Protein AF-A0A6I3CKU1-F1 (afdb_monomer_lite)

Radius of gyration: 11.92 Å; chains: 1; bounding box: 29×26×28 Å

pLDDT: mean 75.93, std 7.15, range [51.22, 85.0]

Foldseek 3Di:
DDPVVVVLLVLLVVLLVVVVVCQVVVVQDDPRDDPDLVVSCVVSVHDSSSSVSND

Secondary structure (DSSP, 8-state):
--HHHHHHHHHHHHHHHHHHHHHHTTTT-TTPPPPPHHHHHHHHT--HHHHHH--

Structure (mmCIF, N/CA/C/O backbone):
data_AF-A0A6I3CKU1-F1
#
_entry.id   AF-A0A6I3CKU1-F1
#
loop_
_atom_site.group_PDB
_atom_site.id
_atom_site.type_symbol
_atom_site.label_atom_id
_atom_site.label_alt_id
_atom_site.label_comp_id
_atom_site.label_asym_id
_atom_site.label_entity_id
_atom_site.label_seq_id
_atom_site.pdbx_PDB_ins_code
_atom_site.Cartn_x
_atom_site.Cartn_y
_atom_site.Cartn_z
_atom_site.occupancy
_atom_site.B_iso_or_equiv
_atom_site.auth_seq_id
_atom_site.auth_comp_id
_atom_site.auth_asym_id
_atom_site.auth_atom_id
_atom_site.pdbx_PDB_model_num
ATOM 1 N N . MET A 1 1 ? 19.030 -20.783 -16.513 1.00 51.22 1 MET A N 1
ATOM 2 C CA . MET A 1 1 ? 18.537 -20.080 -15.310 1.00 51.22 1 MET A CA 1
ATOM 3 C C . MET A 1 1 ? 18.527 -18.593 -15.625 1.00 51.22 1 MET A C 1
ATOM 5 O O . MET A 1 1 ? 19.593 -18.021 -15.812 1.00 51.22 1 MET A O 1
ATOM 9 N N . ASP A 1 2 ? 17.346 -18.001 -15.789 1.00 60.31 2 ASP A N 1
ATOM 10 C CA . ASP A 1 2 ? 17.188 -16.607 -16.218 1.00 60.31 2 ASP A CA 1
ATOM 11 C C . ASP A 1 2 ? 17.526 -15.616 -15.097 1.00 60.31 2 ASP A C 1
ATOM 13 O O . ASP A 1 2 ? 16.826 -15.512 -14.088 1.00 60.31 2 ASP A O 1
ATOM 17 N N . ILE A 1 3 ? 18.597 -14.849 -15.296 1.00 61.78 3 ILE A N 1
ATOM 18 C CA . ILE A 1 3 ? 19.139 -13.888 -14.321 1.00 61.78 3 ILE A CA 1
ATOM 19 C C . ILE A 1 3 ? 18.141 -12.739 -14.063 1.00 61.78 3 ILE A C 1
ATOM 21 O O . ILE A 1 3 ? 18.071 -12.201 -12.958 1.00 61.78 3 ILE A O 1
ATOM 25 N N . ARG A 1 4 ? 17.288 -12.419 -15.049 1.00 65.06 4 ARG A N 1
ATOM 26 C CA . ARG A 1 4 ? 16.222 -11.407 -14.930 1.00 65.06 4 ARG A CA 1
ATOM 27 C C . ARG A 1 4 ? 15.135 -11.782 -13.920 1.00 65.06 4 ARG A C 1
ATOM 29 O O . ARG A 1 4 ? 14.581 -10.897 -13.272 1.00 65.06 4 ARG A O 1
ATOM 36 N N . GLN A 1 5 ? 14.842 -13.071 -13.750 1.00 65.00 5 GLN A N 1
ATOM 37 C CA . GLN A 1 5 ? 13.752 -13.515 -12.877 1.00 65.00 5 GLN A CA 1
ATOM 38 C C . GLN A 1 5 ? 14.140 -13.451 -11.392 1.00 65.00 5 GLN A C 1
ATOM 40 O O . GLN A 1 5 ? 13.314 -13.111 -10.550 1.00 65.00 5 GLN A O 1
ATOM 45 N N . LEU A 1 6 ? 15.417 -13.682 -11.074 1.00 62.84 6 LEU A N 1
ATOM 46 C CA . LEU A 1 6 ? 15.955 -13.577 -9.713 1.00 62.84 6 LEU A CA 1
ATOM 47 C C . LEU A 1 6 ? 15.964 -12.138 -9.178 1.00 62.84 6 LEU A C 1
ATOM 49 O O . LEU A 1 6 ? 15.737 -11.938 -7.986 1.00 62.84 6 LEU A O 1
ATOM 53 N N . GLN A 1 7 ? 16.209 -11.139 -10.034 1.00 68.81 7 GLN A N 1
ATOM 54 C CA . GLN A 1 7 ? 16.210 -9.733 -9.614 1.00 68.81 7 GLN A CA 1
ATOM 55 C C . GLN A 1 7 ? 14.802 -9.257 -9.235 1.00 68.81 7 GLN A C 1
ATOM 57 O O . GLN A 1 7 ? 14.630 -8.665 -8.175 1.00 68.81 7 GLN A O 1
ATOM 62 N N . SER A 1 8 ? 13.782 -9.594 -10.034 1.00 69.56 8 SER A N 1
ATOM 63 C CA . SER A 1 8 ? 12.398 -9.192 -9.743 1.00 69.56 8 SER A CA 1
ATOM 64 C C . SER A 1 8 ? 11.848 -9.805 -8.450 1.00 69.56 8 SER A C 1
ATOM 66 O O . SER A 1 8 ? 11.069 -9.141 -7.769 1.00 69.56 8 SER A O 1
ATOM 68 N N . VAL A 1 9 ? 12.237 -11.041 -8.110 1.00 71.06 9 VAL A N 1
ATOM 69 C CA . VAL A 1 9 ? 11.794 -11.710 -6.871 1.00 71.06 9 VAL A CA 1
ATOM 70 C C . VAL A 1 9 ? 12.346 -11.005 -5.635 1.00 71.06 9 VAL A C 1
ATOM 72 O O . VAL A 1 9 ? 11.607 -10.807 -4.674 1.00 71.06 9 VAL A O 1
ATOM 75 N N . ARG A 1 10 ? 13.614 -10.567 -5.661 1.00 75.88 10 ARG A N 1
ATOM 76 C CA . ARG A 1 10 ? 14.197 -9.814 -4.538 1.00 75.88 10 ARG A CA 1
ATOM 77 C C . ARG A 1 10 ? 13.484 -8.488 -4.331 1.00 75.88 10 ARG A C 1
ATOM 79 O O . ARG A 1 10 ? 13.021 -8.229 -3.229 1.00 75.88 10 ARG A O 1
ATOM 86 N N . THR A 1 11 ? 13.289 -7.720 -5.401 1.00 83.50 11 THR A N 1
ATOM 87 C CA . THR A 1 11 ? 12.585 -6.438 -5.314 1.00 83.50 11 THR A CA 1
ATOM 88 C C . THR A 1 11 ? 11.141 -6.620 -4.838 1.00 83.50 11 THR A C 1
ATOM 90 O O . THR A 1 11 ? 10.653 -5.825 -4.046 1.00 83.50 11 THR A O 1
ATOM 93 N N . GLY A 1 12 ? 10.450 -7.684 -5.264 1.00 80.94 12 GLY A N 1
ATOM 94 C CA . GLY A 1 12 ? 9.109 -8.006 -4.764 1.00 80.94 12 GLY A CA 1
ATOM 95 C C . GLY A 1 12 ? 9.080 -8.335 -3.270 1.00 80.94 12 GLY A C 1
ATOM 96 O O . GLY A 1 12 ? 8.189 -7.874 -2.559 1.00 80.94 12 GLY A O 1
ATOM 97 N N . GLN A 1 13 ? 10.074 -9.074 -2.768 1.00 83.19 13 GLN A N 1
ATOM 98 C CA . GLN A 1 13 ? 10.196 -9.356 -1.337 1.00 83.19 13 GLN A CA 1
ATOM 99 C C . GLN A 1 13 ? 10.556 -8.121 -0.509 1.00 83.19 13 GLN A C 1
ATOM 101 O O . GLN A 1 13 ? 10.015 -7.966 0.583 1.00 83.19 13 GLN A O 1
ATOM 106 N N . GLU A 1 14 ? 11.408 -7.232 -1.020 1.00 83.06 14 GLU A N 1
ATOM 107 C CA . GLU A 1 14 ? 11.725 -5.953 -0.371 1.00 83.06 14 GLU A CA 1
ATOM 108 C C . GLU A 1 14 ? 10.487 -5.059 -0.279 1.00 83.06 14 GLU A C 1
ATOM 110 O O . GLU A 1 14 ? 10.189 -4.514 0.782 1.00 83.06 14 GLU A O 1
ATOM 115 N N . VAL A 1 15 ? 9.700 -4.990 -1.358 1.00 84.06 15 VAL A N 1
ATOM 116 C CA . VAL A 1 15 ? 8.417 -4.278 -1.357 1.00 84.06 15 VAL A CA 1
ATOM 117 C C . VAL A 1 15 ? 7.460 -4.904 -0.340 1.00 84.06 15 VAL A C 1
ATOM 119 O O . VAL A 1 15 ? 6.894 -4.187 0.480 1.00 84.06 15 VAL A O 1
ATOM 122 N N . ALA A 1 16 ? 7.318 -6.232 -0.320 1.00 83.31 16 ALA A N 1
ATOM 123 C CA . ALA A 1 16 ? 6.478 -6.919 0.662 1.00 83.31 16 ALA A CA 1
ATOM 124 C C . ALA A 1 16 ? 6.919 -6.641 2.108 1.00 83.31 16 ALA A C 1
ATOM 126 O O . ALA A 1 16 ? 6.076 -6.455 2.984 1.00 83.31 16 ALA A O 1
ATOM 127 N N . ALA A 1 17 ? 8.228 -6.625 2.371 1.00 85.00 17 ALA A N 1
ATOM 128 C CA . ALA A 1 17 ? 8.782 -6.327 3.687 1.00 85.00 17 ALA A CA 1
ATOM 129 C C . ALA A 1 17 ? 8.460 -4.888 4.108 1.00 85.00 17 ALA A C 1
ATOM 131 O O . ALA A 1 17 ? 7.929 -4.689 5.197 1.00 85.00 17 ALA A O 1
ATOM 132 N N . PHE A 1 18 ? 8.668 -3.917 3.215 1.00 83.50 18 PHE A N 1
ATOM 133 C CA . PHE A 1 18 ? 8.322 -2.515 3.449 1.00 83.50 18 PHE A CA 1
ATOM 134 C C . PHE A 1 18 ? 6.826 -2.321 3.732 1.00 83.50 18 PHE A C 1
ATOM 136 O O . PHE A 1 18 ? 6.450 -1.644 4.689 1.00 83.50 18 PHE A O 1
ATOM 143 N N . LEU A 1 19 ? 5.955 -2.950 2.933 1.00 80.19 19 LEU A N 1
ATOM 144 C CA . LEU A 1 19 ? 4.513 -2.896 3.167 1.00 80.19 19 LEU A CA 1
ATOM 145 C C . LEU A 1 19 ? 4.139 -3.508 4.519 1.00 80.19 19 LEU A C 1
ATOM 147 O O . LEU A 1 19 ? 3.358 -2.909 5.255 1.00 80.19 19 LEU A O 1
ATOM 151 N N . ARG A 1 20 ? 4.697 -4.673 4.869 1.00 83.06 20 ARG A N 1
ATOM 152 C CA . ARG A 1 20 ? 4.451 -5.303 6.175 1.00 83.06 20 ARG A CA 1
ATOM 153 C C . ARG A 1 20 ? 4.926 -4.430 7.326 1.00 83.06 20 ARG A C 1
ATOM 155 O O . ARG A 1 20 ? 4.237 -4.384 8.336 1.00 83.06 20 ARG A O 1
ATOM 162 N N . GLU A 1 21 ? 6.050 -3.737 7.176 1.00 84.81 21 GLU A N 1
ATOM 163 C CA . GLU A 1 21 ? 6.574 -2.835 8.199 1.00 84.81 21 GLU A CA 1
ATOM 164 C C . GLU A 1 21 ? 5.637 -1.639 8.422 1.00 84.81 21 GLU A C 1
ATOM 166 O O . GLU A 1 21 ? 5.275 -1.368 9.564 1.00 84.81 21 GLU A O 1
ATOM 171 N N . ARG A 1 22 ? 5.123 -0.999 7.358 1.00 80.31 22 ARG A N 1
ATOM 172 C CA . ARG A 1 22 ? 4.128 0.092 7.484 1.00 80.31 22 ARG A CA 1
ATOM 173 C C . ARG A 1 22 ? 2.777 -0.376 8.020 1.00 80.31 22 ARG A 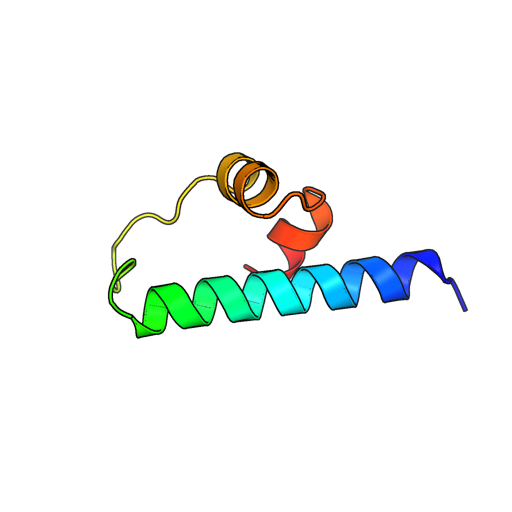C 1
ATOM 175 O O . ARG A 1 22 ? 2.153 0.331 8.811 1.00 80.31 22 ARG A O 1
ATOM 182 N N . ILE A 1 23 ? 2.334 -1.578 7.643 1.00 81.25 23 ILE A N 1
ATOM 183 C CA . ILE A 1 23 ? 1.135 -2.204 8.224 1.00 81.25 23 ILE A CA 1
ATOM 184 C C . ILE A 1 23 ? 1.356 -2.469 9.721 1.00 81.25 23 ILE A C 1
ATOM 186 O O . ILE A 1 23 ? 0.496 -2.134 10.533 1.00 81.25 23 ILE A O 1
ATOM 190 N N . ALA A 1 2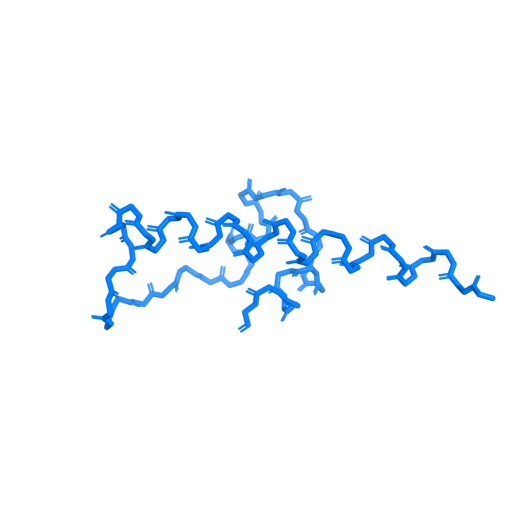4 ? 2.514 -3.016 10.104 1.00 81.25 24 ALA A N 1
ATOM 191 C CA . ALA A 1 24 ? 2.870 -3.282 11.498 1.00 81.25 24 ALA A CA 1
ATOM 192 C C . ALA A 1 24 ? 3.042 -1.996 12.323 1.00 81.25 24 ALA A C 1
ATOM 194 O O . ALA A 1 24 ? 2.715 -1.982 13.506 1.00 81.25 24 ALA A O 1
ATOM 195 N N . CYS A 1 25 ? 3.488 -0.905 11.694 1.00 80.69 25 CYS A N 1
ATOM 196 C CA . CYS A 1 25 ? 3.565 0.424 12.301 1.00 80.69 25 CYS A CA 1
ATOM 197 C C . CYS A 1 25 ? 2.174 1.054 12.534 1.00 80.69 25 CYS A C 1
ATOM 199 O O . CYS A 1 25 ? 2.063 2.101 13.166 1.00 80.69 25 CYS A O 1
ATOM 201 N N . GLY A 1 26 ? 1.099 0.422 12.044 1.00 77.81 26 GLY A N 1
ATOM 202 C CA . GLY A 1 26 ? -0.275 0.907 12.183 1.00 77.81 26 GLY A CA 1
ATOM 203 C C . GLY A 1 26 ? -0.645 2.011 11.192 1.00 77.81 26 GLY A C 1
ATOM 204 O O . GLY A 1 26 ? -1.740 2.562 11.276 1.00 77.81 26 GLY A O 1
ATOM 205 N N . GLU A 1 27 ? 0.235 2.317 10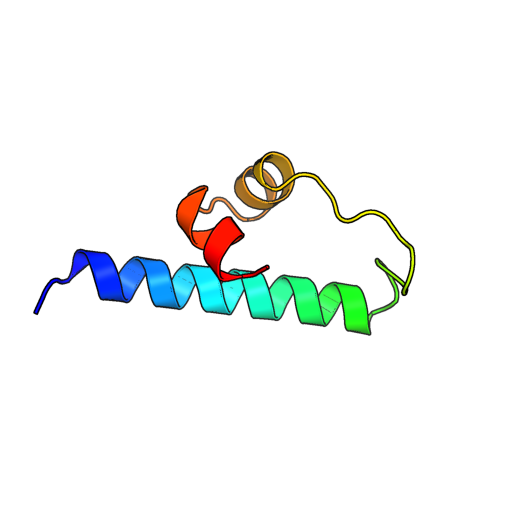.236 1.00 75.62 27 GLU A N 1
ATOM 206 C CA . GLU A 1 27 ? 0.025 3.367 9.237 1.00 75.62 27 GLU A CA 1
ATOM 207 C C . GLU A 1 27 ? -1.078 2.977 8.239 1.00 75.62 27 GLU A C 1
ATOM 209 O O . GLU A 1 27 ? -1.878 3.812 7.818 1.00 75.62 27 GLU A O 1
ATOM 214 N N . TRP A 1 28 ? -1.172 1.681 7.919 1.00 73.56 28 TRP A N 1
ATOM 215 C CA . TRP A 1 28 ? -2.249 1.089 7.123 1.00 73.56 28 TRP A CA 1
ATOM 216 C C . TRP A 1 28 ? -2.942 -0.014 7.924 1.00 73.56 28 TRP A C 1
ATOM 218 O O . TRP A 1 28 ? -2.659 -1.201 7.767 1.00 73.56 28 TRP A O 1
ATOM 228 N N . GLY A 1 29 ? -3.838 0.397 8.821 1.00 67.06 29 GLY A N 1
ATOM 229 C CA . GLY A 1 29 ? -4.665 -0.522 9.603 1.00 67.06 29 GLY A CA 1
ATOM 230 C C . GLY A 1 29 ? -5.611 -1.374 8.745 1.00 67.06 29 GLY A C 1
ATOM 231 O O . GLY A 1 29 ? -5.875 -1.089 7.576 1.00 67.06 29 GLY A O 1
ATOM 232 N N . VAL A 1 30 ? -6.169 -2.431 9.337 1.00 67.25 30 VAL A N 1
ATOM 233 C CA . VAL A 1 30 ? -7.167 -3.284 8.672 1.00 67.25 30 VAL A CA 1
ATOM 234 C C . VAL A 1 30 ? -8.375 -2.431 8.260 1.00 67.25 30 VAL A C 1
ATOM 236 O O . VAL A 1 30 ? -9.001 -1.787 9.096 1.00 67.25 30 VAL A O 1
ATOM 239 N N . GLY A 1 31 ? -8.682 -2.408 6.960 1.00 72.44 31 GLY A N 1
ATOM 240 C CA . GLY A 1 31 ? -9.742 -1.573 6.378 1.00 72.44 31 GLY A CA 1
ATOM 241 C C . GLY A 1 31 ? -9.260 -0.253 5.762 1.00 72.44 31 GLY A C 1
ATOM 242 O O . GLY A 1 31 ? -10.033 0.393 5.054 1.00 72.44 31 GLY A O 1
ATOM 243 N N . TYR A 1 32 ? -7.990 0.129 5.948 1.00 73.31 32 TYR A N 1
ATOM 244 C CA . TYR A 1 32 ? -7.393 1.244 5.214 1.00 73.31 32 TYR A CA 1
ATOM 245 C C . TYR A 1 32 ? -7.099 0.846 3.767 1.00 73.31 32 TYR A C 1
ATOM 247 O O . TYR A 1 32 ? -6.609 -0.247 3.476 1.00 73.31 32 TYR A O 1
ATOM 255 N N . ARG A 1 33 ? -7.393 1.751 2.831 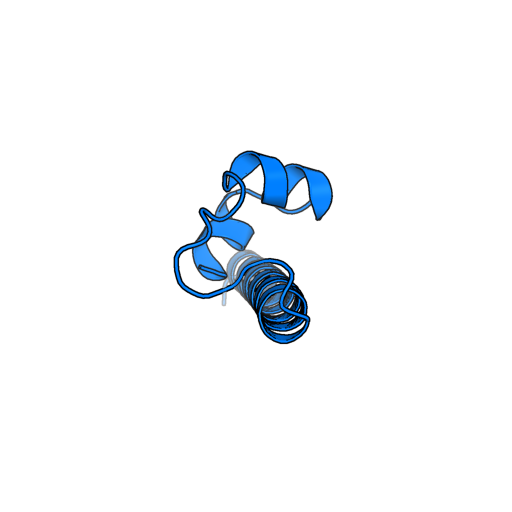1.00 71.12 33 ARG A N 1
ATOM 256 C CA . ARG A 1 33 ? -7.081 1.535 1.419 1.00 71.12 33 ARG A CA 1
ATOM 257 C C . ARG A 1 33 ? -5.585 1.767 1.214 1.00 71.12 33 ARG A C 1
ATOM 259 O O . ARG A 1 33 ? -5.108 2.882 1.409 1.00 71.12 33 ARG A O 1
ATOM 266 N N . LEU A 1 34 ? -4.869 0.722 0.798 1.00 73.69 34 LEU A N 1
ATOM 267 C CA . LEU A 1 34 ? -3.460 0.842 0.431 1.00 73.69 34 LEU A CA 1
ATOM 268 C C . LEU A 1 34 ? -3.281 1.867 -0.708 1.00 73.69 34 LEU A C 1
ATOM 270 O O . LEU A 1 34 ? -4.157 1.972 -1.579 1.00 73.69 34 LEU A O 1
ATOM 274 N N . PRO A 1 35 ? -2.146 2.591 -0.740 1.00 77.38 35 PRO A N 1
ATOM 275 C CA . PRO A 1 35 ? -1.808 3.450 -1.865 1.00 77.38 35 PRO A CA 1
ATOM 276 C C . PRO A 1 35 ? -1.793 2.656 -3.176 1.00 77.38 35 PRO A C 1
ATOM 278 O O . PRO A 1 35 ? -1.543 1.449 -3.207 1.00 77.38 35 PRO A O 1
ATOM 281 N N . ALA A 1 36 ? -2.044 3.336 -4.294 1.00 82.44 36 ALA A N 1
ATOM 282 C CA . ALA A 1 36 ? -2.036 2.682 -5.596 1.00 82.44 36 ALA A CA 1
ATOM 283 C C . ALA A 1 36 ? -0.663 2.050 -5.891 1.00 82.44 36 ALA A C 1
ATOM 285 O O . ALA A 1 36 ? 0.377 2.641 -5.603 1.00 82.44 36 ALA A O 1
ATOM 286 N N . GLN A 1 37 ? -0.646 0.900 -6.576 1.00 80.25 37 GLN A N 1
ATOM 287 C CA . GLN A 1 37 ? 0.598 0.196 -6.939 1.00 80.25 37 GLN A CA 1
ATOM 288 C C . GLN A 1 37 ? 1.616 1.095 -7.656 1.00 80.25 37 GLN A C 1
ATOM 290 O O . GLN A 1 37 ? 2.821 0.942 -7.493 1.00 80.25 37 GLN A O 1
ATOM 295 N N . ARG A 1 38 ? 1.133 2.046 -8.465 1.00 78.12 38 ARG A N 1
ATOM 296 C CA . ARG A 1 38 ? 1.972 3.018 -9.179 1.00 78.12 38 ARG A CA 1
ATOM 297 C C . ARG A 1 38 ? 2.663 3.999 -8.234 1.00 78.12 38 ARG A C 1
ATOM 299 O O . ARG A 1 38 ? 3.793 4.384 -8.492 1.00 78.12 38 ARG A O 1
ATOM 306 N N . GLN A 1 39 ? 1.970 4.393 -7.173 1.00 80.75 39 GLN A N 1
ATOM 307 C CA . GLN A 1 39 ? 2.465 5.332 -6.178 1.00 80.75 39 GLN A CA 1
ATOM 308 C C . GLN A 1 39 ? 3.527 4.657 -5.308 1.00 80.75 39 GLN A C 1
ATOM 310 O O . GLN A 1 39 ? 4.620 5.192 -5.186 1.00 80.75 39 GLN A O 1
ATOM 315 N N . LEU A 1 40 ? 3.267 3.422 -4.866 1.00 80.56 40 LEU A N 1
ATOM 316 C CA . LEU A 1 40 ? 4.259 2.555 -4.216 1.00 80.56 40 LEU A CA 1
ATOM 317 C C . LEU A 1 40 ? 5.485 2.300 -5.107 1.00 80.56 40 LEU A C 1
ATOM 319 O O . LEU A 1 40 ? 6.615 2.366 -4.637 1.00 80.56 40 LEU A O 1
ATOM 323 N N . ALA A 1 41 ? 5.279 2.049 -6.404 1.00 81.00 41 ALA A N 1
ATOM 324 C CA . ALA A 1 41 ? 6.373 1.859 -7.357 1.00 81.00 41 ALA A CA 1
ATOM 325 C C . ALA A 1 41 ? 7.251 3.113 -7.486 1.00 81.00 41 ALA A C 1
ATOM 327 O O . ALA A 1 41 ? 8.472 3.000 -7.521 1.00 81.00 41 ALA A O 1
ATOM 328 N N . SER A 1 42 ? 6.638 4.300 -7.535 1.00 80.62 42 SER A N 1
ATOM 329 C CA . SER A 1 42 ? 7.365 5.572 -7.571 1.00 80.62 42 SER A CA 1
ATOM 330 C C . SER A 1 42 ? 8.062 5.901 -6.250 1.00 80.62 42 SER A C 1
ATOM 332 O O . SER A 1 42 ? 9.200 6.351 -6.300 1.00 80.62 42 SER A O 1
ATOM 334 N N . GLU A 1 43 ? 7.430 5.663 -5.097 1.00 80.25 43 GLU A N 1
ATOM 335 C CA . GLU A 1 43 ? 8.038 5.889 -3.772 1.00 80.25 43 GLU A CA 1
ATOM 336 C C . GLU A 1 43 ? 9.263 5.004 -3.546 1.00 80.25 43 GLU A C 1
ATOM 338 O O . GLU A 1 43 ? 10.281 5.466 -3.041 1.00 80.25 43 GLU A O 1
ATOM 343 N N . LEU A 1 44 ? 9.176 3.736 -3.947 1.00 78.62 44 LEU A N 1
ATOM 344 C CA . LEU A 1 44 ? 10.236 2.752 -3.733 1.00 78.62 44 LEU A CA 1
ATOM 345 C C . LEU A 1 44 ? 11.245 2.709 -4.894 1.00 78.62 44 LEU A C 1
ATOM 347 O O . LEU A 1 44 ? 12.242 2.000 -4.814 1.00 78.62 44 LEU A O 1
ATOM 351 N N . GLY A 1 45 ? 10.993 3.432 -5.992 1.00 78.06 45 GLY A N 1
ATOM 352 C CA . GLY A 1 45 ? 11.834 3.403 -7.195 1.00 78.06 45 GLY A CA 1
ATOM 353 C C . GLY A 1 45 ? 11.850 2.045 -7.913 1.00 78.06 45 GLY A C 1
ATOM 354 O O . GLY A 1 45 ? 12.773 1.751 -8.672 1.00 78.06 45 GLY A O 1
ATOM 355 N N . VAL A 1 46 ? 10.843 1.201 -7.677 1.00 80.38 46 VAL A N 1
ATOM 356 C CA . VAL A 1 46 ? 10.781 -0.179 -8.176 1.00 80.38 46 VAL A CA 1
ATOM 357 C C . VAL A 1 46 ? 9.872 -0.314 -9.397 1.00 80.38 46 VAL A C 1
ATOM 359 O O . VAL A 1 46 ? 8.923 0.440 -9.609 1.00 80.38 46 VAL A O 1
ATOM 362 N N . GLY A 1 47 ? 10.116 -1.339 -10.215 1.00 78.56 47 GLY A N 1
ATOM 363 C CA . GLY A 1 47 ? 9.242 -1.658 -11.343 1.00 78.56 47 GLY A CA 1
ATOM 364 C C . GLY A 1 47 ? 7.849 -2.132 -10.900 1.00 78.56 47 GLY A C 1
ATOM 365 O O . GLY A 1 47 ? 7.694 -2.803 -9.882 1.00 78.56 47 GLY A O 1
ATOM 366 N N . ARG A 1 48 ? 6.820 -1.881 -11.724 1.00 75.25 48 ARG A N 1
ATOM 367 C CA . ARG A 1 48 ? 5.424 -2.321 -11.471 1.00 75.25 48 ARG A CA 1
ATOM 368 C C . ARG A 1 48 ? 5.282 -3.825 -11.191 1.00 75.25 48 ARG A C 1
ATOM 370 O O . ARG A 1 48 ? 4.345 -4.233 -10.512 1.00 75.25 48 ARG A O 1
ATOM 377 N N . GLN A 1 49 ? 6.177 -4.647 -11.741 1.00 75.69 49 GLN A N 1
ATOM 378 C CA . GLN A 1 49 ? 6.205 -6.090 -11.487 1.00 75.69 49 GLN A CA 1
A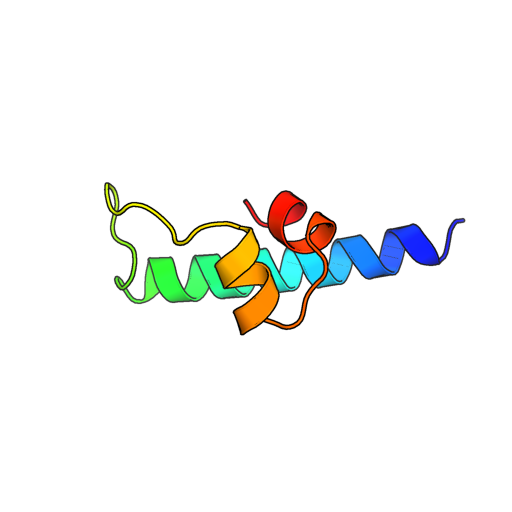TOM 379 C C . GLN A 1 49 ? 6.609 -6.426 -10.048 1.00 75.69 49 GLN A C 1
ATOM 381 O O . GLN A 1 49 ? 6.008 -7.322 -9.466 1.00 75.69 49 GLN A O 1
ATOM 386 N N . ALA A 1 50 ? 7.560 -5.693 -9.464 1.00 76.06 50 ALA A N 1
ATOM 387 C CA . ALA A 1 50 ? 7.985 -5.903 -8.085 1.00 76.06 50 ALA A CA 1
ATOM 388 C C . ALA A 1 50 ? 6.860 -5.557 -7.105 1.00 76.06 50 ALA A C 1
ATOM 390 O O . ALA A 1 50 ? 6.548 -6.352 -6.226 1.00 76.06 50 ALA A O 1
ATOM 391 N N . VAL A 1 51 ? 6.164 -4.435 -7.330 1.00 79.12 51 VAL A N 1
ATOM 392 C CA . VAL A 1 51 ? 4.998 -4.068 -6.509 1.00 79.12 51 VAL A CA 1
ATOM 393 C C . VAL A 1 51 ? 3.896 -5.118 -6.575 1.00 79.12 51 VAL A C 1
ATOM 395 O O . VAL A 1 51 ? 3.318 -5.454 -5.550 1.00 79.12 51 VAL A O 1
ATOM 398 N N . ARG A 1 52 ? 3.629 -5.684 -7.758 1.00 76.81 52 ARG A N 1
ATOM 399 C CA . ARG A 1 52 ? 2.643 -6.763 -7.902 1.00 76.81 52 ARG A CA 1
ATOM 400 C C . ARG A 1 52 ? 3.045 -8.037 -7.158 1.00 76.81 52 ARG A C 1
ATOM 402 O O . ARG A 1 52 ? 2.164 -8.753 -6.721 1.00 76.81 52 ARG A O 1
ATOM 409 N N . GLN A 1 53 ? 4.335 -8.345 -7.052 1.00 76.94 53 GLN A N 1
ATOM 410 C CA . GLN A 1 53 ? 4.788 -9.521 -6.303 1.00 76.94 53 GLN A CA 1
ATOM 411 C C . GLN A 1 53 ? 4.754 -9.319 -4.783 1.00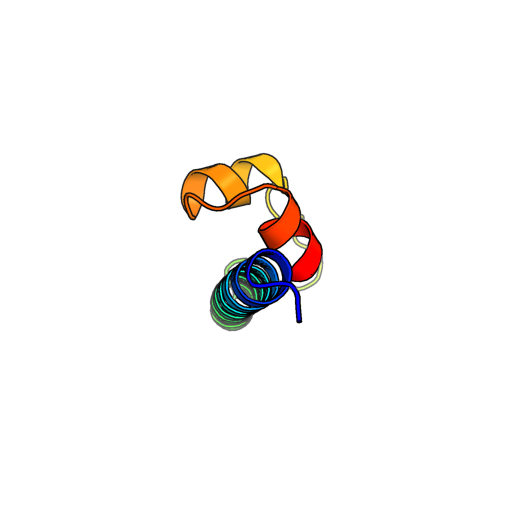 76.94 53 GLN A C 1
ATOM 413 O O . GLN A 1 53 ? 4.785 -10.304 -4.051 1.00 76.94 53 GLN A O 1
ATOM 418 N N . GLY A 1 54 ? 4.726 -8.068 -4.317 1.00 68.81 54 GLY A N 1
ATOM 419 C CA . GLY A 1 54 ? 4.722 -7.739 -2.893 1.00 68.81 54 GLY A CA 1
ATOM 420 C C . GLY A 1 54 ? 3.340 -7.571 -2.253 1.00 68.81 54 GLY A C 1
ATOM 421 O O . GLY A 1 54 ? 3.284 -7.365 -1.042 1.00 68.81 54 GLY A O 1
ATOM 422 N N . ILE A 1 55 ? 2.258 -7.640 -3.040 1.00 68.75 55 ILE A N 1
ATOM 423 C CA . ILE A 1 55 ? 0.848 -7.558 -2.609 1.00 68.75 55 ILE A CA 1
ATOM 424 C C . ILE A 1 55 ? 0.204 -8.921 -2.838 1.00 68.75 55 ILE A C 1
ATOM 426 O O . ILE A 1 55 ? -0.463 -9.413 -1.904 1.00 68.75 55 ILE A O 1
#

Sequence (55 aa):
MDIRQLQSVRTGQEVAAFLRERIACGEWGVGYRLPAQRQLASELGVGRQAVRQGI